Protein AF-H2Z6H3-F1 (afdb_monomer)

pLDDT: mean 73.73, std 20.6, range [31.88, 95.62]

Secondary structure (DSSP, 8-state):
-----S-S--------HHHHHHHHHHHHHHHHHHHHHHT------PPPEEEEEE-S-TTS-EEEEEEE-TTBSSSEEEEEEES-SEEE-TTT--EEEEEEEEEEEEEEEEEBTTS-EEEEEEEEEEEEEE----

Radius of gyration: 29.85 Å; Cα contacts (8 Å, |Δi|>4): 210; chains: 1; bounding box: 42×63×80 Å

Nearest PDB structures (foldseek):
  5hi3-assembly1_A  TM=8.506E-01  e=4.768E-04  Homo sapiens
  5hi5-assembly1_B  TM=8.818E-01  e=9.474E-04  Homo sapiens
  8ruu-assembly1_Y  TM=8.770E-01  e=1.234E-03  Homo sapiens
  6bhx-assembly1_C  TM=3.062E-01  e=2.004E+00  Bacillus subtilis subsp. subtilis str. 168
  6bhw-assembly1_C  TM=3.199E-01  e=5.763E+00  Bacillus subtilis subsp. subtilis str. 168

Mean predicted aligned error: 15.84 Å

Sequence (134 aa):
MLCSACLGLTKIMCMDGKSLSMTVLVCTTSVIVLILLSSAEAFPTPRCEQLANWEGWEVAPGKLFRCPAPNLMADQFIRVICSRSNCRNPQTNAAIRGYYSKPIIRTLRLLDRNNNYKDIKISVGCYCKKRVLK

Solvent-accessible surface area (backbone atoms only — not comparable to full-atom values): 8018 Å² total; per-residue (Å²): 132,91,77,85,86,82,86,84,78,88,72,88,66,94,66,62,81,72,56,58,58,53,56,53,50,54,56,52,50,54,54,51,53,53,56,60,64,68,65,65,65,73,74,74,73,80,63,66,42,79,76,46,75,35,69,91,32,69,41,18,43,24,34,30,28,44,29,67,28,88,67,33,67,53,58,56,49,74,35,33,45,60,73,44,66,55,13,29,40,70,90,76,67,42,74,41,87,62,27,29,35,41,65,41,74,44,78,45,80,42,49,27,75,85,77,43,80,43,81,41,82,38,25,78,35,36,39,71,43,73,65,76,85,126

Organism: Ciona savignyi (NCBI:txid51511)

Structure (mmCIF, N/CA/C/O backbone):
data_AF-H2Z6H3-F1
#
_entry.id   AF-H2Z6H3-F1
#
loop_
_atom_site.group_PDB
_atom_site.id
_atom_site.type_symbol
_atom_site.label_atom_id
_atom_site.label_alt_id
_atom_site.label_comp_id
_atom_site.label_asym_id
_atom_site.label_entity_id
_atom_site.label_seq_id
_atom_site.pdbx_PDB_ins_code
_atom_site.Cartn_x
_atom_site.Cartn_y
_atom_site.Cartn_z
_atom_site.occupancy
_atom_site.B_iso_or_equiv
_atom_site.auth_seq_id
_atom_site.auth_comp_id
_atom_site.auth_asym_id
_atom_site.auth_atom_id
_atom_site.pdbx_PDB_model_num
ATOM 1 N N . MET A 1 1 ? 17.678 35.341 23.447 1.00 33.09 1 MET A N 1
ATOM 2 C CA . MET A 1 1 ? 17.738 36.582 24.247 1.00 33.09 1 MET A CA 1
ATOM 3 C C . MET A 1 1 ? 16.466 36.654 25.071 1.00 33.09 1 MET A C 1
ATOM 5 O O . MET A 1 1 ? 15.390 36.701 24.493 1.00 33.09 1 MET A O 1
ATOM 9 N N . LEU A 1 2 ? 16.590 36.547 26.396 1.00 34.03 2 LEU A N 1
ATOM 10 C CA . LEU A 1 2 ? 15.502 36.797 27.340 1.00 34.03 2 LEU A CA 1
ATOM 11 C C . LEU A 1 2 ? 15.213 38.305 27.306 1.00 34.03 2 LEU A C 1
ATOM 13 O O . LEU A 1 2 ? 15.959 39.079 27.894 1.00 34.03 2 LEU A O 1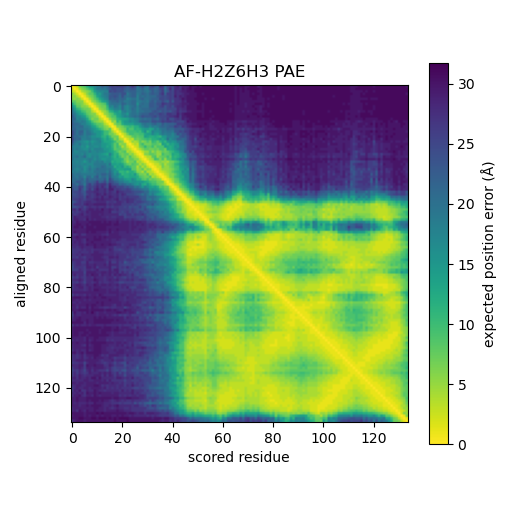
ATOM 17 N N . CYS A 1 3 ? 14.188 38.727 26.568 1.00 31.88 3 CYS A N 1
ATOM 18 C CA . CYS A 1 3 ? 13.626 40.070 26.711 1.00 31.88 3 CYS A CA 1
ATOM 19 C C . CYS A 1 3 ? 12.527 39.965 27.774 1.00 31.88 3 CYS A C 1
ATOM 21 O O . CYS A 1 3 ? 11.508 39.320 27.559 1.00 31.88 3 CYS A O 1
ATOM 23 N N . SER A 1 4 ? 12.818 40.364 29.011 1.00 39.59 4 SER A N 1
ATOM 24 C CA . SER A 1 4 ? 12.629 41.741 29.492 1.00 39.59 4 SER A CA 1
ATOM 25 C C . SER A 1 4 ? 11.195 42.222 29.299 1.00 39.59 4 SER A C 1
ATOM 27 O O . SER A 1 4 ? 10.909 43.021 28.416 1.00 39.59 4 SER A O 1
ATOM 29 N N . ALA A 1 5 ? 10.306 41.752 30.171 1.00 37.66 5 ALA A N 1
ATOM 30 C CA . ALA A 1 5 ? 8.997 42.356 30.402 1.00 37.66 5 ALA A CA 1
ATOM 31 C C . ALA A 1 5 ? 8.635 42.309 31.899 1.00 37.66 5 ALA A C 1
ATOM 33 O O . ALA A 1 5 ? 7.541 41.907 32.270 1.00 37.66 5 ALA A O 1
ATOM 34 N N . CYS A 1 6 ? 9.570 42.687 32.780 1.00 42.09 6 CYS A N 1
ATOM 35 C CA . CYS A 1 6 ? 9.281 42.918 34.208 1.00 42.09 6 CYS A CA 1
ATOM 36 C C . CYS A 1 6 ? 9.994 44.151 34.796 1.00 42.09 6 CYS A C 1
ATOM 38 O O . CYS A 1 6 ? 10.013 44.325 36.009 1.00 42.09 6 CYS A O 1
ATOM 40 N N . LEU A 1 7 ? 10.575 45.029 33.974 1.00 41.09 7 LEU A N 1
ATOM 41 C CA . LEU A 1 7 ? 11.258 46.234 34.456 1.00 41.09 7 LEU A CA 1
ATOM 42 C C . LEU A 1 7 ? 10.540 47.474 33.933 1.00 41.09 7 LEU A C 1
ATOM 44 O O . LEU A 1 7 ? 10.842 47.978 32.858 1.00 41.09 7 LEU A O 1
ATOM 48 N N . GLY A 1 8 ? 9.548 47.927 34.697 1.00 35.28 8 GLY A N 1
ATOM 49 C CA . GLY A 1 8 ? 8.806 49.151 34.392 1.00 35.28 8 GLY A CA 1
ATOM 50 C C . GLY A 1 8 ? 7.832 49.640 35.464 1.00 35.28 8 GLY A C 1
ATOM 51 O O . GLY A 1 8 ? 7.086 50.571 35.193 1.00 35.28 8 GLY A O 1
ATOM 52 N N . LEU A 1 9 ? 7.811 49.056 36.668 1.00 42.47 9 LEU A N 1
ATOM 53 C CA . LEU A 1 9 ? 6.958 49.517 37.771 1.00 42.47 9 LEU A CA 1
ATOM 54 C C . LEU A 1 9 ? 7.718 49.496 39.103 1.00 42.47 9 LEU A C 1
ATOM 56 O O . LEU A 1 9 ? 7.340 48.827 40.057 1.00 42.47 9 LEU A O 1
ATOM 60 N N . THR A 1 10 ? 8.801 50.266 39.183 1.00 43.38 10 THR A N 1
ATOM 61 C CA . THR A 1 10 ? 9.360 50.737 40.458 1.00 43.38 10 THR A CA 1
ATOM 62 C C . THR A 1 10 ? 9.041 52.219 40.635 1.00 43.38 10 THR A C 1
ATOM 64 O O . THR A 1 10 ? 9.910 53.082 40.674 1.00 43.38 10 THR A O 1
ATOM 67 N N . LYS A 1 11 ? 7.751 52.521 40.789 1.00 38.72 11 LYS A N 1
ATOM 68 C CA . LYS A 1 11 ? 7.336 53.554 41.739 1.00 38.72 11 LYS A CA 1
ATOM 69 C C . LYS A 1 11 ? 6.631 52.824 42.867 1.00 38.72 11 LYS A C 1
ATOM 71 O O . LYS A 1 11 ? 5.494 52.392 42.722 1.00 38.72 11 LYS A O 1
ATOM 76 N N . ILE A 1 12 ? 7.357 52.644 43.965 1.00 47.34 12 ILE A N 1
ATOM 77 C CA . ILE A 1 12 ? 6.797 52.204 45.237 1.00 47.34 12 ILE A CA 1
ATOM 78 C C . ILE A 1 12 ? 5.869 53.334 45.690 1.00 47.34 12 ILE A C 1
ATOM 80 O O . ILE A 1 12 ? 6.312 54.325 46.261 1.00 47.34 12 ILE A O 1
ATOM 84 N N . MET A 1 13 ? 4.585 53.223 45.363 1.00 36.25 13 MET A N 1
ATOM 85 C CA . MET A 1 13 ? 3.542 53.829 46.178 1.00 36.25 13 MET A CA 1
ATOM 86 C C . MET A 1 13 ? 3.126 52.756 47.173 1.00 36.25 13 MET A C 1
ATOM 88 O O . MET A 1 13 ? 2.792 51.640 46.775 1.00 36.25 13 MET A O 1
ATOM 92 N N . CYS A 1 14 ? 3.197 53.080 48.462 1.00 40.28 14 CYS A N 1
ATOM 93 C CA . CYS A 1 14 ? 2.608 52.273 49.519 1.00 40.28 14 CYS A CA 1
ATOM 94 C C . CYS A 1 14 ? 1.113 52.124 49.213 1.00 40.28 14 CYS A C 1
ATOM 96 O O . CYS A 1 14 ? 0.339 53.049 49.442 1.00 40.28 14 CYS A O 1
ATOM 98 N N . MET A 1 15 ? 0.721 50.996 48.624 1.00 43.41 15 MET A N 1
ATOM 99 C CA . MET A 1 15 ? -0.680 50.630 48.465 1.00 43.41 15 MET A CA 1
ATOM 100 C C . MET A 1 15 ? -1.081 49.744 49.639 1.00 43.41 15 MET A C 1
ATOM 102 O O . MET A 1 15 ? -0.365 48.802 49.983 1.00 43.41 15 ME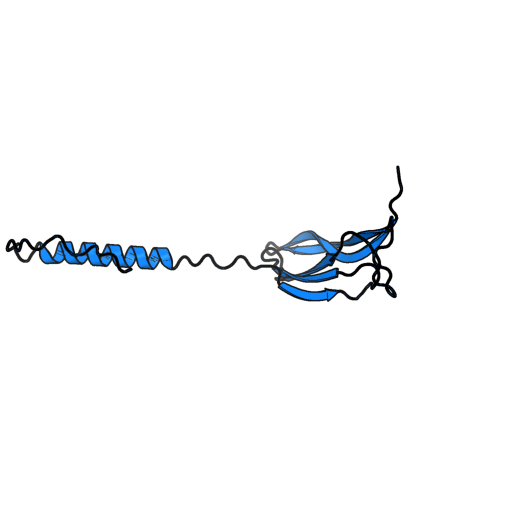T A O 1
ATOM 106 N N . ASP A 1 16 ? -2.229 50.059 50.236 1.00 44.31 16 ASP A N 1
ATOM 107 C CA . ASP A 1 16 ? -2.849 49.300 51.318 1.00 44.31 16 ASP A CA 1
ATOM 108 C C . ASP A 1 16 ? -2.874 47.794 51.023 1.00 44.31 16 ASP A C 1
ATOM 110 O O . ASP A 1 16 ? -3.148 47.363 49.897 1.00 44.31 16 ASP A O 1
ATOM 114 N N . GLY A 1 17 ? -2.647 46.981 52.060 1.00 45.94 17 GLY A N 1
ATOM 115 C CA . GLY A 1 17 ? -2.458 45.524 51.988 1.00 45.94 17 GLY A CA 1
ATOM 116 C C . GLY A 1 17 ? -3.580 44.708 51.324 1.00 45.94 17 GLY A C 1
ATOM 117 O O . GLY A 1 17 ? -3.406 43.514 51.111 1.00 45.94 17 GLY A O 1
ATOM 118 N N . LYS A 1 18 ? -4.704 45.326 50.937 1.00 50.22 18 LYS A N 1
ATOM 119 C CA . LYS A 1 18 ? -5.755 44.700 50.112 1.00 50.22 18 LYS A CA 1
ATOM 120 C C . LYS A 1 18 ? -5.429 44.679 48.612 1.00 50.22 18 LYS A C 1
ATOM 122 O O . LYS A 1 18 ? -5.925 43.809 47.902 1.00 50.22 18 LYS A O 1
ATOM 127 N N . SER A 1 19 ? -4.604 45.605 48.119 1.00 45.03 19 SER A N 1
ATOM 128 C CA . SER A 1 19 ? -4.303 45.728 46.683 1.00 45.03 19 SER A CA 1
ATOM 129 C C . SER A 1 19 ? -3.201 44.761 46.224 1.00 45.03 19 SER A C 1
ATOM 131 O O . SER A 1 19 ? -3.216 44.289 45.090 1.00 45.03 19 SER A O 1
ATOM 133 N N . LEU A 1 20 ? -2.294 44.376 47.133 1.00 50.72 20 LEU A N 1
ATOM 134 C CA . LEU A 1 20 ? -1.225 43.411 46.852 1.00 50.72 20 LEU A CA 1
ATOM 135 C C . LEU A 1 20 ? -1.780 42.017 46.510 1.00 50.72 20 LEU A C 1
ATOM 137 O O . LEU A 1 20 ? -1.310 41.365 45.579 1.00 50.72 20 LEU A O 1
ATOM 141 N N . SER A 1 21 ? -2.816 41.579 47.231 1.00 50.06 21 SER A N 1
ATOM 142 C CA . SER A 1 21 ? -3.441 40.267 47.034 1.00 50.06 21 SER A CA 1
ATOM 143 C C . SER A 1 21 ? -4.095 40.138 45.660 1.00 50.06 21 SER A C 1
ATOM 145 O O . SER A 1 21 ? -4.021 39.076 45.051 1.00 50.06 21 SER A O 1
ATOM 147 N N . MET A 1 22 ? -4.692 41.216 45.147 1.00 49.56 22 MET A N 1
ATOM 148 C CA . MET A 1 22 ? -5.420 41.211 43.876 1.00 49.56 22 MET A CA 1
ATOM 149 C C . MET A 1 22 ? -4.459 41.153 42.676 1.00 49.56 22 MET A C 1
ATOM 151 O O . MET A 1 22 ? -4.679 40.377 41.749 1.00 49.56 22 MET A O 1
ATOM 155 N N . THR A 1 23 ? -3.338 41.878 42.728 1.00 52.44 23 THR A N 1
ATOM 156 C CA . THR A 1 23 ? -2.314 41.878 41.665 1.00 52.44 23 THR A CA 1
ATOM 157 C C . THR A 1 23 ? -1.560 40.546 41.582 1.00 52.44 23 THR A C 1
ATOM 159 O O . THR A 1 23 ? -1.310 40.039 40.487 1.00 52.44 23 THR A O 1
ATOM 162 N N . VAL A 1 24 ? -1.253 39.924 42.728 1.00 53.81 24 VAL A N 1
ATOM 163 C CA . VAL A 1 24 ? -0.630 38.587 42.775 1.00 53.81 24 VAL A CA 1
ATOM 164 C C . VAL A 1 24 ? -1.589 37.509 42.251 1.00 53.81 24 VAL A C 1
ATOM 166 O O . VAL A 1 24 ? -1.164 36.601 41.530 1.00 53.81 24 VAL A O 1
ATOM 169 N N . LEU A 1 25 ? -2.891 37.626 42.536 1.00 52.16 25 LEU A N 1
ATOM 170 C CA . LEU A 1 25 ? -3.905 36.691 42.037 1.00 52.16 25 LEU A CA 1
ATOM 171 C C . LEU A 1 25 ? -4.057 36.767 40.507 1.00 52.16 25 LEU A C 1
ATOM 173 O O . LEU A 1 25 ? -4.178 35.739 39.843 1.00 52.16 25 LEU A O 1
ATOM 177 N N . VAL A 1 26 ? -3.999 37.969 39.925 1.00 56.34 26 VAL A N 1
ATOM 178 C CA . VAL A 1 26 ? -4.116 38.176 38.467 1.00 56.34 26 VAL A CA 1
ATOM 179 C C . VAL A 1 26 ? -2.870 37.676 37.720 1.00 56.34 26 VAL A C 1
ATOM 181 O O . VAL A 1 26 ? -2.990 37.044 36.668 1.00 56.34 26 VAL A O 1
ATOM 184 N N . CYS A 1 27 ? -1.668 37.866 38.275 1.00 53.16 27 CYS A N 1
ATOM 185 C CA . CYS A 1 27 ? -0.437 37.327 37.679 1.00 53.16 27 CYS A CA 1
ATOM 186 C C . CYS A 1 27 ? -0.353 35.794 37.764 1.00 53.16 27 CYS A C 1
ATOM 188 O O . CYS A 1 27 ? 0.091 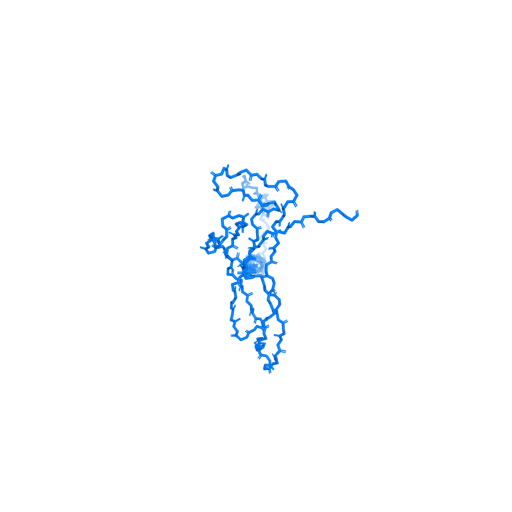35.147 36.821 1.00 53.16 27 CYS A O 1
ATOM 190 N N . THR A 1 28 ? -0.799 35.185 38.863 1.00 54.16 28 THR A N 1
ATOM 191 C CA . THR A 1 28 ? -0.759 33.718 39.005 1.00 54.16 28 THR A CA 1
ATOM 192 C C . THR A 1 28 ? -1.811 33.028 38.138 1.00 54.16 28 THR A C 1
ATOM 194 O O . THR A 1 28 ? -1.502 32.043 37.471 1.00 54.16 28 THR A O 1
ATOM 197 N N . THR A 1 29 ? -3.027 33.573 38.053 1.00 55.75 29 THR A N 1
ATOM 198 C CA . THR A 1 29 ? -4.086 33.030 37.184 1.00 55.75 29 THR A CA 1
ATOM 199 C C . THR A 1 29 ? -3.755 33.154 35.695 1.00 55.75 29 THR A C 1
ATOM 201 O O . THR A 1 29 ? -3.978 32.201 34.952 1.00 55.75 29 THR A O 1
ATOM 204 N N . SER A 1 30 ? -3.155 3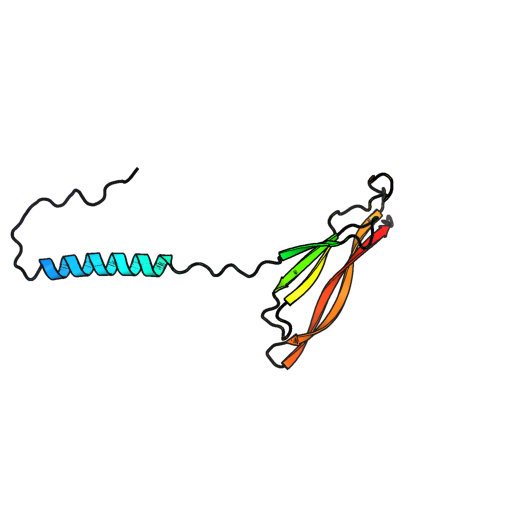4.263 35.250 1.00 50.75 30 SER A N 1
ATOM 205 C CA . SER A 1 30 ? -2.728 34.422 33.848 1.00 50.75 30 SER A CA 1
ATOM 206 C C . SER A 1 30 ? -1.606 33.453 33.448 1.00 50.75 30 SER A C 1
ATOM 208 O O . SER A 1 30 ? -1.653 32.890 32.353 1.00 50.75 30 SER A O 1
ATOM 210 N N . VAL A 1 31 ? -0.653 33.168 34.345 1.00 54.62 31 VAL A N 1
ATOM 211 C CA . VAL A 1 31 ? 0.389 32.147 34.119 1.00 54.62 31 VAL A CA 1
ATOM 212 C C . VAL A 1 31 ? -0.205 30.732 34.088 1.00 54.62 31 VAL A C 1
ATOM 214 O O . VAL A 1 31 ? 0.147 29.945 33.211 1.00 54.62 31 VAL A O 1
ATOM 217 N N . ILE A 1 32 ? -1.152 30.411 34.976 1.00 54.78 32 ILE A N 1
ATOM 218 C CA . ILE A 1 32 ? -1.814 29.093 35.009 1.00 54.78 32 ILE A CA 1
ATOM 219 C C . ILE A 1 32 ? -2.645 28.848 33.736 1.00 54.78 32 ILE A C 1
ATOM 221 O O . ILE A 1 32 ? -2.594 27.754 33.173 1.00 54.78 32 ILE A O 1
ATOM 225 N N . VAL A 1 33 ? -3.354 29.863 33.231 1.00 52.12 33 VAL A N 1
ATOM 226 C CA . VAL A 1 33 ? -4.127 29.765 31.977 1.00 52.12 33 VAL A CA 1
ATOM 227 C C . VAL A 1 33 ? -3.212 29.549 30.764 1.00 52.12 33 VAL A C 1
ATOM 229 O O . VAL A 1 33 ? -3.533 28.739 29.895 1.00 52.12 33 VAL A O 1
ATOM 232 N N . LEU A 1 34 ? -2.042 30.197 30.716 1.00 50.09 34 LEU A N 1
ATOM 233 C CA . LEU A 1 34 ? -1.059 29.990 29.643 1.00 50.09 34 LEU A CA 1
ATOM 234 C C . LEU A 1 34 ? -0.440 28.580 29.661 1.00 50.09 34 LEU A C 1
ATOM 236 O O . LEU A 1 34 ? -0.220 28.002 28.594 1.00 50.09 34 LEU A O 1
ATOM 240 N N . ILE A 1 35 ? -0.206 28.003 30.845 1.00 53.28 35 ILE A N 1
ATOM 241 C CA . ILE A 1 35 ? 0.321 26.632 31.000 1.00 53.28 35 ILE A CA 1
ATOM 242 C C . ILE A 1 35 ? -0.727 25.580 30.584 1.00 53.28 35 ILE A C 1
ATOM 244 O O . ILE A 1 35 ? -0.392 24.588 29.932 1.00 53.28 35 ILE A O 1
ATOM 248 N N . LEU A 1 36 ? -2.009 25.810 30.884 1.00 51.22 36 LEU A N 1
ATOM 249 C CA . LEU A 1 36 ? -3.104 24.927 30.455 1.00 51.22 36 LEU A CA 1
ATOM 250 C C . LEU A 1 36 ? -3.375 25.003 28.941 1.00 51.22 36 LEU A C 1
ATOM 252 O O . LEU A 1 36 ? -3.733 24.000 28.330 1.00 51.22 36 LEU A O 1
ATOM 256 N N . LEU A 1 37 ? -3.159 26.160 28.306 1.00 51.88 37 LEU A N 1
ATOM 257 C CA . LEU A 1 37 ? -3.287 26.315 26.847 1.00 51.88 37 LEU A CA 1
ATOM 258 C C . LEU A 1 37 ? -2.137 25.668 26.058 1.00 51.88 37 LEU A C 1
ATOM 260 O O . LEU A 1 37 ? -2.324 25.309 24.898 1.00 51.88 37 LEU A O 1
ATOM 264 N N . SER A 1 38 ? -0.960 25.497 26.666 1.00 49.59 38 SER A N 1
ATOM 265 C CA . SER A 1 38 ? 0.219 24.899 26.016 1.00 49.59 38 SER A CA 1
ATOM 266 C C . SER A 1 38 ? 0.326 23.377 26.191 1.00 49.59 38 SER A C 1
ATOM 268 O O . SER A 1 38 ? 1.163 22.753 25.545 1.00 49.59 38 SER A O 1
ATOM 270 N N . SER A 1 39 ? -0.556 22.768 26.990 1.00 45.56 39 SER A N 1
ATOM 271 C CA . SER A 1 39 ? -0.678 21.309 27.154 1.00 45.56 39 SER A CA 1
ATOM 272 C C . SER A 1 39 ? -1.784 20.684 26.294 1.00 45.56 39 SER A C 1
ATOM 274 O O . SER A 1 39 ? -2.000 19.473 26.343 1.00 45.56 39 SER A O 1
ATOM 276 N N . ALA A 1 40 ? -2.418 21.468 25.413 1.00 45.88 40 ALA A N 1
ATOM 277 C CA . ALA A 1 40 ? -3.090 20.937 24.231 1.00 45.88 40 ALA A CA 1
ATOM 278 C C . ALA A 1 40 ? -2.033 20.463 23.215 1.00 45.88 40 ALA A C 1
ATOM 280 O O . ALA A 1 40 ? -1.942 20.969 22.096 1.00 45.88 40 ALA A O 1
ATOM 281 N N . GLU A 1 41 ? -1.199 19.499 23.616 1.00 47.12 41 GLU A N 1
ATOM 282 C CA . GLU A 1 41 ? -0.455 18.690 22.666 1.00 47.12 41 GLU A CA 1
ATOM 283 C C . GLU A 1 41 ? -1.505 18.077 21.747 1.00 47.12 41 GLU A C 1
ATOM 285 O O . GLU A 1 41 ? -2.338 17.269 22.162 1.00 47.12 41 GLU A O 1
ATOM 290 N N . ALA A 1 42 ? -1.534 18.537 20.499 1.00 44.34 42 ALA A N 1
ATOM 291 C CA . ALA A 1 42 ? -2.327 17.910 19.467 1.00 44.34 42 ALA A CA 1
ATOM 292 C C . ALA A 1 42 ? -1.880 16.448 19.419 1.00 44.34 42 ALA A C 1
ATOM 294 O O . ALA A 1 42 ? -0.806 16.161 18.886 1.00 44.34 42 ALA A O 1
ATOM 295 N N . PHE A 1 43 ? -2.665 15.549 20.028 1.00 50.94 43 PHE A N 1
ATOM 296 C CA . PHE A 1 43 ? -2.413 14.114 19.999 1.00 50.94 43 PHE A CA 1
ATOM 297 C C . PHE A 1 43 ? -2.059 13.761 18.557 1.00 50.94 43 PHE A C 1
ATOM 299 O O . PHE A 1 43 ? -2.866 14.044 17.661 1.00 50.94 43 PHE A O 1
ATOM 306 N N . PRO A 1 44 ? -0.841 13.256 18.288 1.00 55.31 44 PRO A N 1
ATOM 307 C CA . PRO A 1 44 ? -0.380 13.107 16.925 1.00 55.31 44 PRO A CA 1
ATOM 308 C C . PRO A 1 44 ? -1.370 12.202 16.207 1.00 55.31 44 PRO A C 1
ATOM 310 O O . PRO A 1 44 ? -1.529 11.039 16.572 1.00 55.31 44 PRO A O 1
ATOM 313 N N . THR A 1 45 ? -2.071 12.761 15.212 1.00 57.25 45 THR A N 1
ATOM 314 C CA . THR A 1 45 ? -2.962 11.996 14.329 1.00 57.25 45 THR A CA 1
ATOM 315 C C . THR A 1 45 ? -2.240 10.705 13.963 1.00 57.25 45 THR A C 1
ATOM 317 O O . THR A 1 45 ? -1.126 10.805 13.434 1.00 57.25 45 THR A O 1
ATOM 320 N N . PRO A 1 46 ? -2.789 9.517 14.271 1.00 64.75 46 PRO A N 1
ATOM 321 C CA . PRO A 1 46 ? -2.035 8.290 14.108 1.00 64.75 46 PRO A CA 1
ATOM 322 C C . PRO A 1 46 ? -1.691 8.156 12.619 1.00 64.75 46 PRO A C 1
ATOM 324 O O . PRO A 1 46 ? -2.558 8.171 11.742 1.00 64.75 46 PRO A O 1
ATOM 327 N N . ARG A 1 47 ? -0.391 8.176 12.316 1.00 80.75 47 ARG A N 1
ATOM 328 C CA . ARG A 1 47 ? 0.122 8.150 10.943 1.00 80.75 47 ARG A CA 1
ATOM 329 C C . ARG A 1 47 ? 0.304 6.705 10.509 1.00 80.75 47 ARG A C 1
ATOM 331 O O . ARG A 1 47 ? 0.516 5.820 11.331 1.00 80.75 47 ARG A O 1
A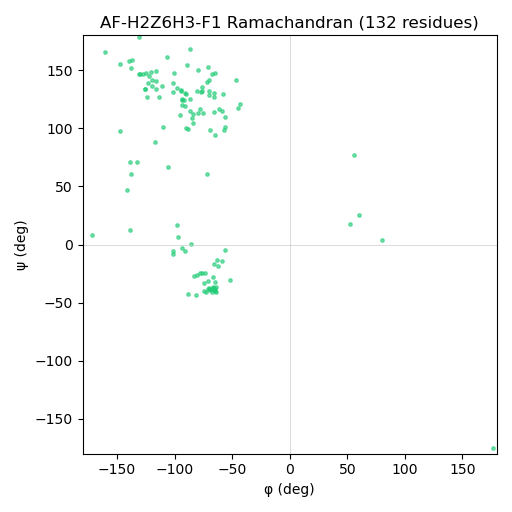TOM 338 N N . CYS A 1 48 ? 0.239 6.467 9.204 1.00 86.81 48 CYS A N 1
ATOM 339 C CA . CYS A 1 48 ? 0.645 5.176 8.673 1.00 86.81 48 CYS A CA 1
ATOM 340 C C . CYS A 1 48 ? 2.152 4.974 8.896 1.00 86.81 48 CYS A C 1
ATOM 342 O O . CYS A 1 48 ? 2.954 5.811 8.479 1.00 86.81 48 CYS A O 1
ATOM 344 N N . GLU A 1 49 ? 2.524 3.858 9.510 1.00 92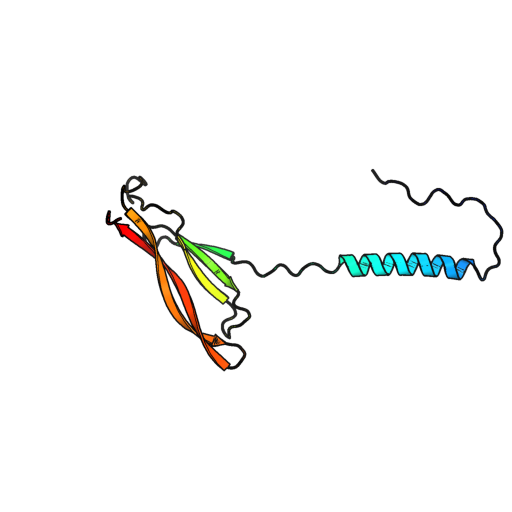.38 49 GLU A N 1
ATOM 345 C CA . GLU A 1 49 ? 3.904 3.459 9.783 1.00 92.38 49 GLU A CA 1
ATOM 346 C C . GLU A 1 49 ? 4.415 2.553 8.657 1.00 92.38 49 GLU A C 1
ATOM 348 O O . GLU A 1 49 ? 3.725 1.617 8.249 1.00 92.38 49 GLU A O 1
ATOM 353 N N . GLN A 1 50 ? 5.614 2.818 8.133 1.00 91.75 50 GLN A N 1
ATOM 354 C CA . GLN A 1 50 ? 6.248 1.924 7.162 1.00 91.75 50 GLN A CA 1
ATOM 355 C C . GLN A 1 50 ? 6.838 0.719 7.905 1.00 91.75 50 GLN A C 1
ATOM 357 O O . GLN A 1 50 ? 7.770 0.885 8.681 1.00 91.75 50 GLN A O 1
ATOM 362 N N . LEU A 1 51 ? 6.333 -0.487 7.633 1.00 90.25 51 LEU A N 1
ATOM 363 C CA . LEU A 1 51 ? 6.822 -1.715 8.270 1.00 90.25 51 LEU A CA 1
ATOM 364 C C . LEU A 1 51 ? 7.992 -2.340 7.510 1.00 90.25 51 LEU A C 1
ATOM 366 O O . LEU A 1 51 ? 8.945 -2.818 8.112 1.00 90.25 51 LEU A O 1
ATOM 370 N N . ALA A 1 52 ? 7.897 -2.382 6.180 1.00 89.75 52 ALA A N 1
ATOM 371 C CA . ALA A 1 52 ? 8.859 -3.088 5.341 1.00 89.75 52 ALA A CA 1
ATOM 372 C C . ALA A 1 52 ? 8.812 -2.600 3.890 1.00 89.75 52 ALA A C 1
ATOM 374 O O . ALA A 1 52 ? 7.852 -1.954 3.451 1.00 89.75 52 ALA A O 1
ATOM 375 N N . ASN A 1 53 ? 9.837 -2.960 3.120 1.00 86.31 53 ASN A N 1
ATOM 376 C CA . ASN A 1 53 ? 9.744 -2.941 1.666 1.00 86.31 53 ASN A CA 1
ATOM 377 C C . ASN A 1 53 ? 8.931 -4.163 1.213 1.00 86.31 53 ASN A C 1
ATOM 379 O O . ASN A 1 53 ? 9.100 -5.263 1.731 1.00 86.31 53 ASN A O 1
ATOM 383 N N . TRP A 1 54 ? 8.009 -3.965 0.274 1.00 79.94 54 TRP A N 1
ATOM 384 C CA . TRP A 1 54 ? 7.259 -5.057 -0.336 1.00 79.94 54 TRP A CA 1
ATOM 385 C C . TRP A 1 54 ? 8.051 -5.578 -1.533 1.00 79.94 54 TRP A C 1
ATOM 387 O O . TRP A 1 54 ? 8.017 -4.984 -2.615 1.00 79.94 54 TRP A O 1
ATOM 397 N N . GLU A 1 55 ? 8.758 -6.683 -1.318 1.00 67.19 55 GLU A N 1
ATOM 398 C CA . GLU A 1 55 ? 9.595 -7.348 -2.326 1.00 67.19 55 GLU A CA 1
ATOM 399 C C . GLU A 1 55 ? 8.814 -8.324 -3.212 1.00 67.19 55 GLU A C 1
ATOM 401 O O . GLU A 1 55 ? 9.383 -8.920 -4.116 1.00 67.19 55 GLU A O 1
ATOM 406 N N . GLY A 1 56 ? 7.496 -8.465 -3.010 1.00 58.50 56 GLY A N 1
ATOM 407 C CA . GLY A 1 56 ? 6.703 -9.517 -3.656 1.00 58.50 56 GLY A CA 1
ATOM 408 C C . GLY A 1 56 ? 6.716 -9.509 -5.190 1.00 58.50 56 GLY A C 1
ATOM 409 O O . GLY A 1 56 ? 6.271 -10.483 -5.785 1.00 58.50 56 GLY A O 1
ATOM 410 N N . TRP A 1 57 ? 7.183 -8.428 -5.830 1.00 62.19 57 TRP A N 1
ATOM 411 C CA . TRP A 1 57 ? 7.314 -8.305 -7.284 1.00 62.19 57 TRP A CA 1
ATOM 412 C C . TRP A 1 57 ? 8.529 -7.427 -7.619 1.00 62.19 57 TRP A C 1
ATOM 414 O O . TRP A 1 57 ? 8.413 -6.200 -7.631 1.00 62.19 57 TRP A O 1
ATOM 424 N N . GLU A 1 58 ? 9.681 -8.033 -7.933 1.00 64.31 58 GLU A N 1
ATOM 425 C CA . GLU A 1 58 ? 10.934 -7.320 -8.278 1.00 64.31 58 GLU A CA 1
ATOM 426 C C . GLU A 1 58 ? 10.735 -6.267 -9.386 1.00 64.31 58 GLU A C 1
ATOM 428 O O . GLU A 1 58 ? 11.368 -5.211 -9.407 1.00 64.31 58 GLU A O 1
ATOM 433 N N . VAL A 1 59 ? 9.782 -6.524 -10.286 1.00 77.12 59 VAL A N 1
ATOM 434 C CA . VAL A 1 59 ? 9.456 -5.664 -11.430 1.00 77.12 59 VAL A CA 1
ATOM 435 C C . VAL A 1 59 ? 8.612 -4.436 -11.031 1.00 77.12 59 VAL A C 1
ATOM 437 O O . VAL A 1 59 ? 8.644 -3.406 -11.713 1.00 77.12 59 VAL A O 1
ATOM 440 N N . ALA A 1 60 ? 7.869 -4.517 -9.920 1.00 84.69 60 ALA A N 1
ATOM 441 C CA . ALA A 1 60 ? 6.961 -3.485 -9.408 1.00 84.69 60 ALA A CA 1
ATOM 442 C C . ALA A 1 60 ? 7.074 -3.347 -7.873 1.00 84.69 60 ALA A C 1
ATOM 444 O O . ALA A 1 60 ? 6.137 -3.705 -7.152 1.00 84.69 60 ALA A O 1
ATOM 445 N N . PRO A 1 61 ? 8.192 -2.804 -7.355 1.00 85.12 61 PRO A N 1
ATOM 446 C CA . PRO A 1 61 ? 8.427 -2.732 -5.919 1.00 85.12 61 PRO A CA 1
ATOM 447 C C . PRO A 1 61 ? 7.421 -1.814 -5.214 1.00 85.12 61 PRO A C 1
ATOM 449 O O . PRO A 1 61 ? 6.971 -0.790 -5.754 1.00 85.12 61 PRO A O 1
ATOM 452 N N . GLY A 1 62 ? 7.096 -2.174 -3.975 1.00 88.94 62 GLY A N 1
ATOM 453 C CA . GLY A 1 62 ? 6.211 -1.409 -3.107 1.00 88.94 62 GLY A CA 1
ATOM 454 C C . GLY A 1 62 ? 6.788 -1.197 -1.712 1.00 88.94 62 GLY A C 1
ATOM 455 O O . GLY A 1 62 ? 7.864 -1.674 -1.366 1.00 88.94 62 GLY A O 1
ATOM 456 N N . LYS A 1 63 ? 6.032 -0.483 -0.888 1.00 91.75 63 LYS A N 1
ATOM 457 C CA . LYS A 1 63 ? 6.285 -0.290 0.539 1.00 91.75 63 LYS A CA 1
ATOM 458 C C . LYS A 1 63 ? 5.050 -0.707 1.316 1.00 91.75 63 LYS A C 1
ATOM 460 O O . LYS A 1 63 ? 3.938 -0.335 0.933 1.00 91.75 63 LYS A O 1
ATOM 465 N N . LEU A 1 64 ? 5.253 -1.474 2.376 1.00 92.00 64 LEU A N 1
ATOM 466 C CA . LEU A 1 64 ? 4.195 -1.976 3.234 1.00 92.00 64 LEU A CA 1
ATOM 467 C C . LEU A 1 64 ? 4.000 -1.019 4.410 1.00 92.00 64 LEU A C 1
ATOM 469 O O . LEU A 1 64 ? 4.945 -0.710 5.135 1.00 92.00 64 LEU A O 1
ATOM 473 N N . PHE A 1 65 ? 2.772 -0.542 4.574 1.00 93.50 65 PHE A N 1
ATOM 474 C CA . PHE A 1 65 ? 2.386 0.401 5.612 1.00 93.50 65 PHE A CA 1
ATOM 475 C C . PHE A 1 65 ? 1.313 -0.198 6.507 1.00 93.50 65 PHE A C 1
ATOM 477 O O . PHE A 1 65 ? 0.336 -0.764 6.014 1.00 93.50 65 PHE A O 1
ATOM 484 N N . ARG A 1 66 ? 1.465 -0.004 7.812 1.00 92.56 66 ARG A N 1
ATOM 485 C CA . ARG A 1 66 ? 0.435 -0.229 8.822 1.00 92.56 66 ARG A CA 1
ATOM 486 C C . ARG A 1 66 ? -0.281 1.088 9.065 1.00 92.56 66 ARG A C 1
ATOM 488 O O . ARG A 1 66 ? 0.352 2.067 9.442 1.00 92.56 66 ARG A O 1
ATOM 495 N N . CYS A 1 67 ? -1.582 1.125 8.826 1.00 90.31 67 CYS A N 1
ATOM 496 C CA . CYS A 1 67 ? -2.400 2.316 9.009 1.00 90.31 67 CYS A CA 1
ATOM 497 C C . CYS A 1 67 ? -3.438 2.089 10.110 1.00 90.31 67 CYS A C 1
ATOM 499 O O . CYS A 1 67 ? -4.023 1.004 10.164 1.00 90.31 67 CYS A O 1
ATOM 501 N N . PRO A 1 68 ? -3.705 3.098 10.951 1.00 89.88 68 PRO A N 1
ATOM 502 C CA . PRO A 1 68 ? -4.794 3.039 11.916 1.00 89.88 68 PRO A CA 1
ATOM 503 C C . PRO A 1 68 ? -6.152 3.043 11.203 1.00 89.88 68 PRO A C 1
ATOM 505 O O . PRO A 1 68 ? -6.335 3.698 10.173 1.00 89.88 68 PRO A O 1
ATOM 508 N N . ALA A 1 69 ? -7.118 2.344 11.786 1.00 88.25 69 ALA A N 1
ATOM 509 C CA . ALA A 1 69 ? -8.514 2.340 11.372 1.00 88.25 69 ALA A CA 1
ATOM 510 C C . ALA A 1 69 ? -9.432 2.530 12.590 1.00 88.25 69 ALA A C 1
ATOM 512 O O . ALA A 1 69 ? -10.156 1.615 12.972 1.00 88.25 69 ALA A O 1
ATOM 513 N N . PRO A 1 70 ? -9.462 3.737 13.186 1.00 80.12 70 PRO A N 1
ATOM 514 C CA . PRO A 1 70 ? -10.183 3.983 14.440 1.00 80.12 70 PRO A CA 1
ATOM 515 C C . PRO A 1 70 ? -11.700 3.758 14.341 1.00 80.12 70 PRO A C 1
ATOM 517 O O . PRO A 1 70 ? -12.371 3.594 15.352 1.00 80.12 70 PRO A O 1
ATOM 520 N N . ASN A 1 71 ? -12.247 3.741 13.122 1.00 85.44 71 ASN A N 1
ATOM 521 C CA . ASN A 1 71 ? -13.675 3.562 12.867 1.00 85.44 71 ASN A CA 1
ATOM 522 C C . ASN A 1 71 ? -14.070 2.101 12.606 1.00 85.44 71 ASN A C 1
ATOM 524 O O . ASN A 1 71 ? -15.250 1.828 12.382 1.00 85.44 71 ASN A O 1
ATOM 528 N N . LEU A 1 72 ? -13.113 1.173 12.581 1.00 87.06 72 LEU A N 1
ATOM 529 C CA . LEU A 1 72 ? -13.360 -0.249 12.352 1.00 87.06 72 LEU A CA 1
ATOM 530 C C . LEU A 1 72 ? -13.192 -1.037 13.649 1.00 87.06 72 LEU A C 1
ATOM 532 O O . LEU A 1 72 ? -12.561 -0.566 14.592 1.00 87.06 72 LEU A O 1
ATOM 536 N N . MET A 1 73 ? -13.745 -2.250 13.683 1.00 86.56 73 MET A N 1
ATOM 537 C CA . MET A 1 73 ? -13.445 -3.218 14.745 1.00 86.56 73 MET A CA 1
ATOM 538 C C . MET A 1 73 ? -11.988 -3.693 14.690 1.00 86.56 73 MET A C 1
ATOM 540 O O . MET A 1 73 ? -11.409 -4.047 15.709 1.00 86.56 73 MET A O 1
ATOM 544 N N . ALA A 1 74 ? -11.382 -3.686 13.500 1.00 82.12 74 ALA A N 1
ATOM 545 C CA . ALA A 1 74 ? -9.944 -3.846 13.350 1.00 82.12 74 ALA A CA 1
ATOM 546 C C . ALA A 1 74 ? -9.267 -2.484 13.546 1.00 82.12 74 ALA A C 1
ATOM 548 O O . ALA A 1 74 ? -9.405 -1.606 12.697 1.00 82.12 74 ALA A O 1
ATOM 549 N N . ASP A 1 75 ? -8.500 -2.314 14.622 1.00 83.81 75 ASP A N 1
ATOM 550 C CA . ASP A 1 75 ? -7.866 -1.025 14.940 1.00 83.81 75 ASP A CA 1
ATOM 551 C C . ASP A 1 75 ? -6.796 -0.600 13.917 1.00 83.81 75 ASP A C 1
ATOM 553 O O . ASP A 1 75 ? -6.398 0.569 13.866 1.00 83.81 75 ASP A O 1
ATOM 557 N N . GLN A 1 76 ? -6.311 -1.534 13.091 1.00 89.50 76 GLN A N 1
ATOM 558 C CA . GLN A 1 76 ? -5.268 -1.305 12.094 1.00 89.50 76 GLN A CA 1
ATOM 559 C C . GLN A 1 76 ? -5.465 -2.180 10.850 1.00 89.50 76 GLN A C 1
ATOM 561 O O . GLN A 1 76 ? -6.029 -3.272 10.915 1.00 89.50 76 GLN A O 1
ATOM 566 N N . PHE A 1 77 ? -4.938 -1.731 9.712 1.00 89.56 77 PHE A N 1
ATOM 567 C CA . PHE A 1 77 ? -4.843 -2.529 8.488 1.00 89.56 77 PHE A CA 1
ATOM 568 C C . PHE A 1 77 ? -3.511 -2.306 7.776 1.00 89.56 77 PHE A C 1
ATOM 570 O O . PHE A 1 77 ? -2.845 -1.281 7.945 1.00 89.56 77 PHE A O 1
ATOM 577 N N . ILE A 1 78 ? -3.135 -3.274 6.945 1.00 91.06 78 ILE A N 1
ATOM 578 C CA . ILE A 1 78 ? -1.935 -3.207 6.115 1.00 91.06 78 ILE A CA 1
ATOM 579 C C . ILE A 1 78 ? -2.318 -2.760 4.704 1.00 91.06 78 ILE A C 1
ATOM 581 O O . ILE A 1 78 ? -3.267 -3.272 4.108 1.00 91.06 78 ILE A O 1
ATOM 585 N N . ARG A 1 79 ? -1.556 -1.818 4.146 1.00 92.31 79 ARG A N 1
ATOM 586 C CA . ARG A 1 79 ? -1.646 -1.416 2.738 1.00 92.31 79 ARG A CA 1
ATOM 587 C C . ARG A 1 79 ? -0.269 -1.381 2.090 1.00 92.31 79 ARG A C 1
ATOM 589 O O . ARG A 1 79 ? 0.710 -0.979 2.710 1.00 92.31 79 ARG A O 1
ATOM 596 N N . VAL A 1 80 ? -0.213 -1.708 0.808 1.00 92.94 80 VAL A N 1
ATOM 597 C CA . VAL A 1 80 ? 0.989 -1.584 -0.020 1.00 92.94 80 VAL A CA 1
ATOM 598 C C . VAL A 1 80 ? 0.888 -0.334 -0.894 1.00 92.94 80 VAL A C 1
ATOM 600 O O . VAL A 1 80 ? -0.126 -0.110 -1.556 1.00 92.94 80 VAL A O 1
ATOM 603 N N . ILE A 1 81 ? 1.931 0.494 -0.924 1.00 92.12 81 ILE A N 1
ATOM 604 C CA . ILE A 1 81 ? 2.044 1.657 -1.819 1.00 92.12 81 ILE A CA 1
ATOM 605 C C . ILE A 1 81 ? 3.181 1.406 -2.808 1.00 92.12 81 ILE A C 1
ATOM 607 O O . ILE A 1 81 ? 4.303 1.119 -2.398 1.00 92.12 81 ILE A O 1
ATOM 611 N N . CYS A 1 82 ? 2.911 1.535 -4.107 1.00 90.81 82 CYS A N 1
ATOM 612 C CA . CYS A 1 82 ? 3.932 1.334 -5.136 1.00 90.81 82 CYS A CA 1
ATOM 613 C C . CYS A 1 82 ? 5.018 2.404 -5.032 1.00 90.81 82 CYS A C 1
ATOM 615 O O . CYS A 1 82 ? 4.716 3.595 -4.968 1.00 90.81 82 CYS A O 1
ATOM 617 N N . SER A 1 83 ? 6.283 1.986 -5.016 1.00 87.12 83 SER A N 1
ATOM 618 C CA . SER A 1 83 ? 7.408 2.896 -4.769 1.00 87.12 83 SER A CA 1
ATOM 619 C C . SER A 1 83 ? 7.753 3.766 -5.973 1.00 87.12 83 SER A C 1
ATOM 621 O O . SER A 1 83 ? 8.362 4.821 -5.822 1.00 87.12 83 SER A O 1
ATOM 623 N N . ARG A 1 84 ? 7.411 3.310 -7.181 1.00 82.88 84 ARG A N 1
ATOM 624 C CA . ARG A 1 84 ? 7.739 3.977 -8.443 1.00 82.88 84 ARG A CA 1
ATOM 625 C C . ARG A 1 84 ? 6.540 3.943 -9.378 1.00 82.88 84 ARG A C 1
ATOM 627 O O . ARG A 1 84 ? 5.751 3.005 -9.334 1.00 82.88 84 ARG A O 1
ATOM 634 N N . SER A 1 85 ? 6.445 4.938 -10.253 1.00 85.44 85 SER A N 1
ATOM 635 C CA . SER A 1 85 ? 5.447 4.986 -11.326 1.00 85.44 85 SER A CA 1
ATOM 636 C C . SER A 1 85 ? 5.769 4.029 -12.478 1.00 85.44 85 SER A C 1
ATOM 638 O O . SER A 1 85 ? 4.850 3.478 -13.074 1.00 85.44 85 SER A O 1
ATOM 640 N N . ASN A 1 86 ? 7.053 3.799 -12.771 1.00 88.81 86 ASN A N 1
ATOM 641 C CA . ASN A 1 86 ? 7.516 2.913 -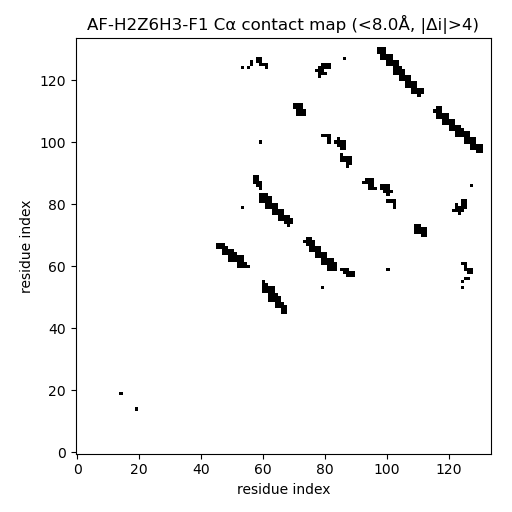13.841 1.00 88.81 86 ASN A CA 1
ATOM 642 C C . ASN A 1 86 ? 7.963 1.554 -13.300 1.00 88.81 86 ASN A C 1
ATOM 644 O O . ASN A 1 86 ? 8.556 1.474 -12.219 1.00 88.81 86 ASN A O 1
ATOM 648 N N . CYS A 1 87 ? 7.751 0.522 -14.110 1.00 89.75 87 CYS A N 1
ATOM 649 C CA . CYS A 1 87 ? 8.280 -0.815 -13.868 1.00 89.75 87 CYS A CA 1
ATOM 650 C C . CYS A 1 87 ? 9.790 -0.875 -14.077 1.00 89.75 87 CYS A C 1
ATOM 652 O O . CYS A 1 87 ? 10.346 -0.095 -14.860 1.00 89.75 87 CYS A O 1
ATOM 654 N N . ARG A 1 88 ? 10.451 -1.804 -13.390 1.00 87.31 88 ARG A N 1
ATOM 655 C CA . ARG A 1 88 ? 11.905 -1.982 -13.422 1.00 87.31 88 ARG A CA 1
ATOM 656 C C . ARG A 1 88 ? 12.249 -3.377 -13.926 1.00 87.31 88 ARG A C 1
ATOM 658 O O . ARG A 1 88 ? 11.561 -4.333 -13.606 1.00 87.31 88 ARG A O 1
ATOM 665 N N . ASN A 1 89 ? 13.297 -3.496 -14.727 1.00 85.81 89 ASN A N 1
ATOM 666 C CA . ASN A 1 89 ? 13.870 -4.797 -15.037 1.00 85.81 89 ASN A CA 1
ATOM 667 C C . ASN A 1 89 ? 14.560 -5.328 -13.762 1.00 85.81 89 ASN A C 1
ATOM 669 O O . ASN A 1 89 ? 15.348 -4.581 -13.181 1.00 85.81 89 ASN A O 1
ATOM 673 N N . PRO A 1 90 ? 14.279 -6.565 -13.320 1.00 83.50 90 PRO A N 1
ATOM 674 C CA . PRO A 1 90 ? 14.830 -7.102 -12.076 1.00 83.50 90 PRO A CA 1
ATOM 675 C C . PRO A 1 90 ? 16.357 -7.265 -12.111 1.00 83.50 90 PRO A C 1
ATOM 677 O O . PRO A 1 90 ? 17.019 -7.058 -11.102 1.00 83.50 90 PRO A O 1
ATOM 680 N N . GLN A 1 91 ? 16.935 -7.555 -13.280 1.00 86.50 91 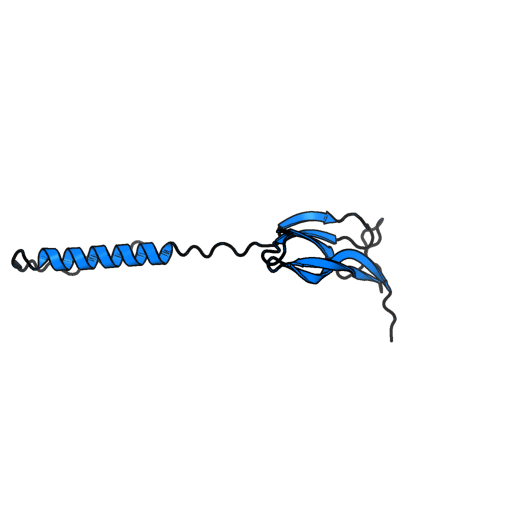GLN A N 1
ATOM 681 C CA . GLN A 1 91 ? 18.372 -7.793 -13.443 1.00 86.50 91 GLN A CA 1
ATOM 682 C C . GLN A 1 91 ? 19.167 -6.489 -13.541 1.00 86.50 91 GLN A C 1
ATOM 684 O O . GLN A 1 91 ? 20.227 -6.348 -12.942 1.00 86.50 91 GLN A O 1
ATOM 689 N N . THR A 1 92 ? 18.667 -5.522 -14.314 1.00 88.50 92 THR A N 1
ATOM 690 C CA . THR A 1 92 ? 19.409 -4.281 -14.610 1.00 88.50 92 THR A CA 1
ATOM 691 C C . THR A 1 92 ? 18.942 -3.089 -13.785 1.00 88.50 92 THR A C 1
ATOM 693 O O . THR A 1 92 ? 19.525 -2.010 -13.871 1.00 88.50 92 THR A O 1
ATOM 696 N N . ASN A 1 93 ? 17.845 -3.235 -13.035 1.00 84.81 93 ASN A N 1
ATOM 697 C CA . ASN A 1 93 ? 17.143 -2.147 -12.357 1.00 84.81 93 ASN A CA 1
ATOM 698 C C . ASN A 1 93 ? 16.788 -0.977 -13.306 1.00 84.81 93 ASN A C 1
ATOM 700 O O . ASN A 1 93 ? 16.506 0.133 -12.854 1.00 84.81 93 ASN A O 1
ATOM 704 N N . ALA A 1 94 ? 16.794 -1.180 -14.627 1.00 88.00 94 ALA A N 1
ATOM 705 C CA . ALA A 1 94 ? 16.459 -0.154 -15.609 1.00 88.00 94 ALA A CA 1
ATOM 706 C C . ALA A 1 94 ? 14.937 0.002 -15.733 1.00 88.00 94 ALA A C 1
ATOM 708 O O . ALA A 1 94 ? 14.189 -0.953 -15.537 1.00 88.00 94 ALA A O 1
ATOM 709 N N . ALA A 1 95 ? 14.450 1.202 -16.058 1.00 88.19 95 ALA A N 1
ATOM 710 C CA . ALA A 1 95 ? 13.019 1.413 -16.275 1.00 88.19 95 ALA A CA 1
ATOM 711 C C . ALA A 1 95 ? 12.550 0.734 -17.575 1.00 88.19 95 ALA A C 1
ATOM 713 O O . ALA A 1 95 ? 13.155 0.921 -18.630 1.00 88.19 95 ALA A O 1
ATOM 714 N N . ILE A 1 96 ? 11.444 -0.010 -17.519 1.00 89.31 96 ILE A N 1
ATOM 715 C CA . ILE A 1 96 ? 10.864 -0.666 -18.696 1.00 89.31 96 ILE A CA 1
ATOM 716 C C . ILE A 1 96 ? 9.965 0.339 -19.424 1.00 89.31 96 ILE A C 1
ATOM 718 O O . ILE A 1 96 ? 8.892 0.712 -18.939 1.00 89.31 96 ILE A O 1
ATOM 722 N N . ARG A 1 97 ? 10.401 0.800 -20.602 1.00 90.06 97 ARG A N 1
ATOM 723 C CA . ARG A 1 97 ? 9.662 1.791 -21.397 1.00 90.06 97 ARG A CA 1
ATOM 724 C C . ARG A 1 97 ? 8.260 1.273 -21.730 1.00 90.06 97 ARG A C 1
ATOM 726 O O . ARG A 1 97 ? 8.092 0.165 -22.225 1.00 90.06 97 ARG A O 1
ATOM 733 N N . GLY A 1 98 ? 7.247 2.097 -21.466 1.00 89.00 98 GLY A N 1
ATOM 734 C CA . GLY A 1 98 ? 5.850 1.754 -21.740 1.00 89.00 98 GLY A CA 1
ATOM 735 C C . GLY A 1 98 ? 5.184 0.856 -20.693 1.00 89.00 98 GLY A C 1
ATOM 736 O O . GLY A 1 98 ? 4.021 0.515 -20.886 1.00 89.00 98 GLY A O 1
ATOM 737 N N . TYR A 1 99 ? 5.854 0.513 -19.587 1.00 90.81 99 TYR A N 1
ATOM 738 C CA . TYR A 1 99 ? 5.263 -0.233 -18.470 1.00 90.81 99 TYR A CA 1
ATOM 739 C C . TYR A 1 99 ? 5.250 0.605 -17.192 1.00 90.81 99 TYR A C 1
ATOM 741 O O . TYR A 1 99 ? 6.249 1.223 -16.820 1.00 90.81 99 TYR A O 1
ATOM 749 N N . TYR A 1 100 ? 4.114 0.601 -16.498 1.00 91.12 100 TYR A N 1
ATOM 750 C CA . TYR A 1 100 ? 3.911 1.359 -15.269 1.00 91.12 100 TYR A CA 1
ATOM 751 C C . TYR A 1 100 ? 3.406 0.472 -14.136 1.00 91.12 100 TYR A C 1
ATOM 753 O O . TYR A 1 100 ? 2.638 -0.469 -14.350 1.00 91.12 100 TYR A O 1
ATOM 761 N N . SER A 1 101 ? 3.823 0.808 -12.922 1.00 91.44 101 SER A N 1
ATOM 762 C CA . SER A 1 101 ? 3.380 0.139 -11.708 1.00 91.44 101 SER A CA 1
ATOM 763 C C . SER A 1 101 ? 1.970 0.608 -11.357 1.00 91.44 101 SER A C 1
ATOM 765 O O . SER A 1 101 ? 1.678 1.809 -11.333 1.00 91.44 101 SER A O 1
ATOM 767 N N . LYS A 1 102 ? 1.077 -0.332 -11.062 1.00 92.38 102 LYS A N 1
ATOM 768 C CA . LYS A 1 102 ? -0.262 -0.060 -10.535 1.00 92.38 102 LYS A CA 1
ATOM 769 C C . LYS A 1 102 ? -0.495 -0.814 -9.237 1.00 92.38 102 LYS A C 1
ATOM 771 O O . LYS A 1 102 ? 0.001 -1.928 -9.096 1.00 92.38 102 LYS A O 1
ATOM 776 N N . PRO A 1 103 ? -1.280 -0.241 -8.314 1.00 92.56 103 PRO A N 1
ATOM 777 C CA . PRO A 1 103 ? -1.690 -0.959 -7.122 1.00 92.56 103 PRO A CA 1
ATOM 778 C C . PRO A 1 103 ? -2.678 -2.073 -7.484 1.00 92.56 103 PRO A C 1
ATOM 780 O O . PRO A 1 103 ? -3.558 -1.893 -8.332 1.00 92.56 103 PRO A O 1
ATOM 783 N N . ILE A 1 104 ? -2.550 -3.213 -6.813 1.00 92.06 104 ILE A N 1
ATOM 784 C CA . ILE A 1 104 ? -3.541 -4.289 -6.817 1.00 92.06 104 ILE A CA 1
ATOM 785 C C . ILE A 1 104 ? -4.576 -3.928 -5.755 1.00 92.06 104 ILE A C 1
ATOM 787 O O . ILE A 1 104 ? -4.307 -4.041 -4.561 1.00 92.06 104 ILE A O 1
ATOM 791 N N . ILE A 1 105 ? -5.748 -3.464 -6.185 1.00 95.06 105 ILE A N 1
ATOM 792 C CA . ILE A 1 105 ? -6.821 -3.057 -5.274 1.00 95.06 105 ILE A CA 1
ATOM 793 C C . ILE A 1 105 ? -7.733 -4.248 -4.980 1.00 95.06 105 ILE A C 1
ATOM 795 O O . ILE A 1 105 ? -8.215 -4.910 -5.901 1.00 95.06 105 ILE A O 1
ATOM 799 N N . ARG A 1 106 ? -7.995 -4.496 -3.697 1.00 94.75 106 ARG A N 1
ATOM 800 C CA . ARG A 1 106 ? -8.986 -5.460 -3.211 1.00 94.75 106 ARG A CA 1
ATOM 801 C C . ARG A 1 106 ? -10.001 -4.754 -2.325 1.00 94.75 106 ARG A C 1
ATOM 803 O O . ARG A 1 106 ? -9.651 -3.828 -1.598 1.00 94.75 106 ARG A O 1
ATOM 810 N N . THR A 1 107 ? -11.245 -5.205 -2.399 1.00 95.25 107 THR A N 1
ATOM 811 C CA . THR A 1 107 ? -12.304 -4.787 -1.482 1.00 95.25 107 THR A CA 1
ATOM 812 C C . THR A 1 107 ? -12.375 -5.792 -0.343 1.00 95.25 107 THR A C 1
ATOM 814 O O . THR A 1 107 ? -12.508 -6.988 -0.597 1.00 95.25 107 THR A O 1
ATOM 817 N N . LEU A 1 108 ? -12.275 -5.312 0.891 1.00 90.88 108 LEU A N 1
ATOM 818 C CA . LEU A 1 108 ? -12.531 -6.091 2.096 1.00 90.88 108 LEU A CA 1
ATOM 819 C C . LEU A 1 108 ? -13.808 -5.581 2.751 1.00 90.88 108 LEU A C 1
ATOM 821 O O . LEU A 1 108 ? -13.986 -4.371 2.878 1.00 90.88 108 LEU A O 1
ATOM 825 N N . ARG A 1 109 ? -14.662 -6.501 3.192 1.00 92.62 109 ARG A N 1
ATOM 826 C CA . ARG A 1 109 ? -15.860 -6.178 3.964 1.00 92.62 109 ARG A CA 1
ATOM 827 C C . ARG A 1 109 ? -15.532 -6.319 5.446 1.00 92.62 109 ARG A C 1
ATOM 829 O O . ARG A 1 109 ? -15.271 -7.425 5.910 1.00 92.62 109 ARG A O 1
ATOM 836 N N . LEU A 1 110 ? -15.496 -5.202 6.165 1.00 90.12 110 LEU A N 1
ATOM 837 C CA . LEU A 1 110 ? -15.091 -5.135 7.571 1.00 90.12 110 LEU A CA 1
ATOM 838 C C . LEU A 1 110 ? -16.224 -4.575 8.428 1.00 90.12 110 LEU A C 1
ATOM 840 O O . LEU A 1 110 ? -17.022 -3.767 7.959 1.00 90.12 110 LEU A O 1
ATOM 844 N N . LEU A 1 111 ? -16.295 -5.018 9.681 1.00 93.44 111 LEU A N 1
ATOM 845 C CA . LEU A 1 111 ? -17.266 -4.518 10.648 1.00 93.44 111 LEU A CA 1
ATOM 846 C C . LEU A 1 111 ? -16.773 -3.186 11.230 1.00 93.44 111 LEU A C 1
ATOM 848 O O . LEU A 1 111 ? -15.606 -3.066 11.618 1.00 93.44 111 LEU A O 1
ATOM 852 N N . ASP A 1 112 ? -17.646 -2.186 11.276 1.00 92.56 112 ASP A N 1
ATOM 853 C CA . ASP A 1 112 ? -17.388 -0.925 11.962 1.00 92.56 112 ASP A CA 1
ATOM 854 C C . ASP A 1 112 ? -17.762 -0.998 13.450 1.00 92.56 112 ASP A C 1
ATOM 856 O O . ASP A 1 112 ? -18.412 -1.944 13.894 1.00 92.56 112 ASP A O 1
ATOM 860 N N . ARG A 1 113 ? -17.347 -0.002 14.243 1.00 89.50 113 ARG A N 1
ATOM 861 C CA . ARG A 1 113 ? -17.643 0.037 15.692 1.00 89.50 113 ARG A CA 1
ATOM 862 C C . ARG A 1 113 ? -19.140 0.135 16.025 1.00 89.50 113 ARG A C 1
ATOM 864 O O . ARG A 1 113 ? -19.521 -0.115 17.161 1.00 89.50 113 ARG A O 1
ATOM 871 N N . ASN A 1 114 ? -19.978 0.451 15.039 1.00 93.88 114 ASN A N 1
ATOM 872 C CA . ASN A 1 114 ? -21.431 0.532 15.162 1.00 93.88 114 ASN A CA 1
ATOM 873 C C . ASN A 1 114 ? -22.120 -0.754 14.665 1.00 93.88 114 ASN A C 1
ATOM 875 O O . ASN A 1 114 ? -23.318 -0.730 14.387 1.00 93.88 114 ASN A O 1
ATOM 879 N N . ASN A 1 115 ? -21.378 -1.860 14.522 1.00 94.00 115 ASN A N 1
ATOM 880 C CA . ASN A 1 115 ? -21.858 -3.149 14.017 1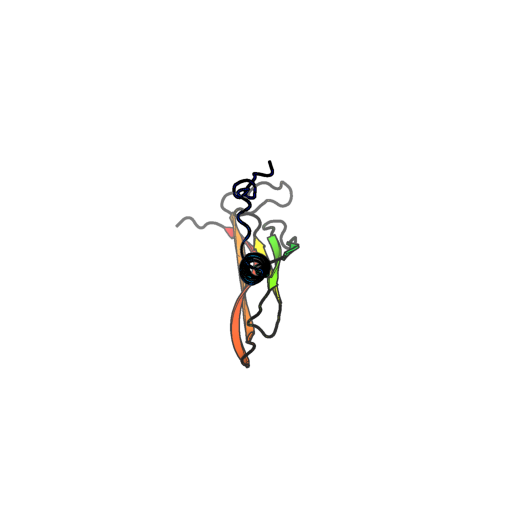.00 94.00 115 ASN A CA 1
ATOM 881 C C . ASN A 1 115 ? -22.420 -3.113 12.583 1.00 94.00 115 ASN A C 1
ATOM 883 O O . ASN A 1 115 ? -23.210 -3.977 12.202 1.00 94.00 115 ASN A O 1
ATOM 887 N N . ASN A 1 116 ? -21.982 -2.162 11.755 1.00 95.62 116 ASN A N 1
ATOM 888 C CA . ASN A 1 116 ? -22.321 -2.114 10.335 1.00 95.62 116 ASN A CA 1
ATOM 889 C C . ASN A 1 116 ? -21.165 -2.640 9.486 1.00 95.62 116 ASN A C 1
ATOM 891 O O . ASN A 1 116 ? -20.000 -2.315 9.715 1.00 95.62 116 ASN A O 1
ATOM 895 N N . TYR A 1 117 ? -21.479 -3.414 8.450 1.00 93.50 117 TYR A N 1
ATOM 896 C CA . TYR A 1 117 ? -20.471 -3.824 7.477 1.00 93.50 117 TYR A CA 1
ATOM 897 C C . TYR A 1 117 ? -20.146 -2.685 6.509 1.00 93.50 117 TYR A C 1
ATOM 899 O O . TYR A 1 117 ? -21.045 -2.108 5.897 1.00 93.50 117 TYR A O 1
ATOM 907 N N . LYS A 1 118 ? -18.854 -2.418 6.316 1.00 91.94 118 LYS A N 1
ATOM 908 C CA . LYS A 1 118 ? -18.334 -1.453 5.346 1.00 91.94 118 LYS A CA 1
ATOM 909 C C . LYS A 1 118 ? -17.356 -2.109 4.388 1.00 91.94 118 LYS A C 1
ATOM 911 O O . LYS A 1 118 ? -16.485 -2.877 4.793 1.00 91.94 118 LYS A O 1
ATOM 916 N N . ASP A 1 119 ? -17.474 -1.732 3.123 1.00 93.62 119 ASP A N 1
ATOM 917 C CA . ASP A 1 119 ? -16.534 -2.119 2.082 1.00 93.62 119 ASP A CA 1
ATOM 918 C C . ASP A 1 119 ? -15.371 -1.132 2.031 1.00 93.62 119 ASP A C 1
ATOM 920 O O . ASP A 1 119 ? -15.552 0.078 1.873 1.00 93.62 119 ASP A O 1
ATOM 924 N N . ILE A 1 120 ? -14.154 -1.655 2.138 1.00 90.00 120 ILE A N 1
ATOM 925 C CA . ILE A 1 120 ? -12.928 -0.862 2.160 1.00 90.00 120 ILE A CA 1
ATOM 926 C C . ILE A 1 120 ? -12.014 -1.337 1.050 1.00 90.00 120 ILE A C 1
ATOM 928 O O . ILE A 1 120 ? -11.683 -2.516 0.942 1.00 90.00 120 ILE A O 1
ATOM 932 N N . LYS A 1 121 ? -11.580 -0.390 0.219 1.00 93.12 121 LYS A N 1
ATOM 933 C CA . LYS A 1 121 ? -10.609 -0.643 -0.841 1.00 93.12 121 LYS A CA 1
ATOM 934 C C . LYS A 1 121 ? -9.205 -0.503 -0.277 1.00 93.12 121 LYS A C 1
ATOM 936 O O . LYS A 1 121 ? -8.790 0.596 0.090 1.00 93.12 121 LYS A O 1
ATOM 941 N N . ILE A 1 122 ? -8.463 -1.601 -0.262 1.00 92.56 122 ILE A N 1
ATOM 942 C CA . ILE A 1 122 ? -7.060 -1.621 0.140 1.00 92.56 122 ILE A CA 1
ATOM 943 C C . ILE A 1 122 ? -6.173 -2.025 -1.032 1.00 92.56 122 ILE A C 1
ATOM 945 O O . ILE A 1 122 ? -6.570 -2.784 -1.915 1.00 92.56 122 ILE A O 1
ATOM 949 N N . SER A 1 123 ? -4.952 -1.502 -1.042 1.00 93.12 123 SER A N 1
ATOM 950 C CA . SER A 1 123 ? -3.915 -1.945 -1.968 1.00 93.12 123 SER A CA 1
ATOM 951 C C . SER A 1 123 ? -3.125 -3.074 -1.314 1.00 93.12 123 SER A C 1
ATOM 953 O O . SER A 1 123 ? -2.535 -2.855 -0.258 1.00 93.12 123 SER A O 1
ATOM 955 N N . VAL A 1 124 ? -3.121 -4.262 -1.918 1.00 91.75 124 VAL A N 1
ATOM 956 C CA . VAL A 1 124 ? -2.461 -5.472 -1.374 1.00 91.75 124 VAL A CA 1
ATOM 957 C C . VAL A 1 124 ? -1.117 -5.776 -2.035 1.00 91.75 124 VAL A C 1
ATOM 959 O O . VAL A 1 124 ? -0.421 -6.701 -1.640 1.00 91.75 124 VAL A O 1
ATOM 962 N N . GLY A 1 125 ? -0.750 -5.016 -3.062 1.00 92.19 125 GLY A N 1
ATOM 963 C CA . GLY A 1 125 ? 0.470 -5.230 -3.825 1.00 92.19 125 GLY A CA 1
ATOM 964 C C . GLY A 1 125 ? 0.572 -4.260 -4.990 1.00 92.19 125 GLY A C 1
ATOM 965 O O . GLY A 1 125 ? -0.279 -3.384 -5.163 1.00 92.19 125 GLY A O 1
ATOM 966 N N . CYS A 1 126 ? 1.598 -4.441 -5.811 1.00 91.44 126 CYS A N 1
ATOM 967 C CA . CYS A 1 126 ? 1.815 -3.674 -7.029 1.00 91.44 126 CYS A CA 1
ATOM 968 C C . CYS A 1 126 ? 2.081 -4.623 -8.193 1.00 91.44 126 CYS A C 1
ATOM 970 O O . CYS A 1 126 ? 2.665 -5.683 -8.006 1.00 91.44 126 CYS A O 1
ATOM 972 N N . TYR A 1 127 ? 1.636 -4.247 -9.388 1.00 90.88 127 TYR A N 1
ATOM 973 C CA . TYR A 1 127 ? 1.844 -5.019 -10.609 1.00 90.88 127 TYR A CA 1
ATOM 974 C C . TYR A 1 127 ? 2.239 -4.111 -11.769 1.00 90.88 127 TYR A C 1
ATOM 976 O O . TYR A 1 127 ? 1.961 -2.909 -11.761 1.00 90.88 127 TYR A O 1
ATOM 984 N N . CYS A 1 128 ? 2.861 -4.700 -12.786 1.00 90.69 128 CYS A N 1
ATOM 985 C CA . CYS A 1 128 ? 3.244 -4.002 -14.004 1.00 90.69 128 CYS A CA 1
ATOM 986 C C . CYS A 1 128 ? 2.160 -4.065 -15.069 1.00 90.69 128 CYS A C 1
ATOM 988 O O . CYS A 1 128 ? 1.678 -5.140 -15.420 1.00 90.69 128 CYS A O 1
ATOM 990 N N . LYS A 1 129 ? 1.815 -2.908 -15.637 1.00 91.31 129 LYS A N 1
ATOM 991 C CA . LYS A 1 129 ? 0.840 -2.798 -16.722 1.00 91.31 129 LYS A CA 1
ATOM 992 C C . LYS A 1 129 ? 1.436 -2.058 -17.915 1.00 91.31 129 LYS A C 1
ATOM 994 O O . LYS A 1 129 ? 2.037 -0.998 -17.759 1.00 91.31 129 LYS A O 1
ATOM 999 N N . LYS A 1 130 ? 1.240 -2.608 -19.116 1.00 90.88 130 LYS A N 1
ATOM 1000 C CA . LYS A 1 130 ? 1.638 -1.972 -20.379 1.00 90.88 130 LYS A CA 1
ATOM 1001 C C . LYS A 1 130 ? 0.718 -0.784 -20.689 1.00 90.88 130 LYS A C 1
ATOM 1003 O O . LYS A 1 130 ? -0.499 -0.848 -20.497 1.00 90.88 130 LYS A O 1
ATOM 1008 N N . ARG A 1 131 ? 1.288 0.311 -21.185 1.00 86.50 131 ARG A N 1
ATOM 1009 C CA . ARG A 1 131 ? 0.551 1.452 -21.733 1.00 86.50 131 ARG A CA 1
ATOM 1010 C C . ARG A 1 131 ? 0.030 1.066 -23.111 1.00 86.50 131 ARG A C 1
ATOM 1012 O O . ARG A 1 131 ? 0.810 0.851 -24.030 1.00 86.50 131 ARG A O 1
ATOM 1019 N N . VAL A 1 132 ? -1.288 0.964 -23.230 1.00 79.75 132 VAL A N 1
ATOM 1020 C CA . VAL A 1 132 ? -1.957 0.934 -24.531 1.00 79.75 132 VAL A CA 1
ATOM 1021 C C . VAL A 1 132 ? -2.022 2.390 -24.982 1.00 79.75 132 VAL A C 1
ATOM 1023 O O . VAL A 1 132 ? -2.630 3.209 -24.290 1.00 79.75 132 VAL A O 1
ATOM 1026 N N . LEU A 1 133 ? -1.299 2.735 -26.050 1.00 67.69 133 LEU A N 1
ATOM 1027 C CA . LEU A 1 133 ? -1.497 4.013 -26.734 1.00 67.69 133 LEU A CA 1
ATOM 1028 C C . LEU A 1 133 ? -2.908 3.944 -27.329 1.00 67.69 133 LEU A C 1
ATOM 1030 O O . LEU A 1 133 ? -3.181 3.040 -28.114 1.00 67.69 133 LEU A O 1
ATOM 1034 N N . LYS A 1 134 ? -3.808 4.792 -26.828 1.00 48.97 134 LYS A N 1
ATOM 1035 C CA . LYS A 1 134 ? -5.103 5.035 -27.462 1.00 48.97 134 LYS A CA 1
ATOM 1036 C C . LYS A 1 134 ? -4.910 6.042 -28.579 1.00 48.97 134 LYS A C 1
ATOM 1038 O O . LYS A 1 134 ? -4.072 6.947 -28.363 1.00 48.97 134 LYS A O 1
#

Foldseek 3Di:
DDDDDPPDDPPDDPDPPVVVVVVVVVVVVVVVVVVVVVPPPVPPPFAWDFDAWAPVDLFWTWTKTWDADVFFPPRIDIAIGTPFQFTADNPPRHGDPQKGKDFDWDWDFTATPVRDTDTDIGGPDIDIDGDDDD